Protein AF-A0A146FF96-F1 (afdb_monomer)

Organism: Aspergillus kawachii (NCBI:txid1069201)

Secondary structure (DSSP, 8-state):
--------PPP---------------------------PPPPPS--EEPPTT----TTSPPP-EE-GGGTTTEE---BTTB-SEEEEESS-GGG-EETTS-TTT-------------EEEEEEESSSSEEEEEEEETTBSSPPP----S--S-TTS-----

Sequence (161 aa):
MSLQTYLIAIITYFGFPSFHGSQQPSLQYPLQLDNADLTPPAPKDLSFIPPGAAEETLGEPFRCQYPSMAADYTYNPTPENRSIWLKHRTNSSLDFDINTDYETRWPVGIERKYILTVGERSLNLDGIEFPYAKVFNNSYPGPWIRKCRLVHDMLDHCSRD

Solvent-accessible surface area (backbone atoms only — not comparable to full-atom values): 11327 Å² total; per-residue (Å²): 137,82,83,83,90,88,82,91,81,82,90,83,89,81,90,84,82,79,94,76,90,74,93,70,88,80,83,77,74,79,88,71,90,61,92,69,78,86,66,73,79,76,52,82,62,37,63,45,70,53,89,84,56,68,81,48,93,88,55,82,68,60,65,38,51,21,58,89,37,20,80,54,39,46,80,80,61,48,96,91,43,77,51,47,66,36,40,34,77,87,44,73,92,67,33,41,36,76,82,48,60,65,93,84,49,76,54,57,49,73,92,81,90,82,88,80,47,83,39,72,41,69,46,65,88,84,85,56,81,36,72,70,37,79,24,36,69,82,31,87,77,46,84,82,87,82,80,64,79,58,79,72,86,75,79,80,73,79,70,85,128

Mean predicted aligned error: 16.47 Å

Structure (mmCIF, N/CA/C/O backbone):
data_AF-A0A146FF96-F1
#
_entry.id   AF-A0A146FF96-F1
#
loop_
_atom_site.group_PDB
_atom_site.id
_atom_site.type_symbol
_atom_site.label_atom_id
_atom_site.label_alt_id
_atom_site.label_comp_id
_atom_site.label_asym_id
_atom_site.label_entity_id
_atom_site.label_seq_id
_atom_site.pdbx_PDB_ins_code
_atom_site.Cartn_x
_atom_site.Cartn_y
_atom_site.Cartn_z
_atom_site.occupancy
_atom_site.B_iso_or_equiv
_atom_site.auth_seq_id
_atom_site.auth_comp_id
_atom_site.auth_asym_id
_atom_site.auth_atom_id
_atom_site.pdbx_PDB_model_num
ATOM 1 N N . MET A 1 1 ? 66.088 19.331 -50.251 1.00 39.81 1 MET A N 1
ATOM 2 C CA . MET A 1 1 ? 66.674 18.347 -49.310 1.00 39.81 1 MET A CA 1
ATOM 3 C C . MET A 1 1 ? 65.547 17.390 -48.923 1.00 39.81 1 MET A C 1
ATOM 5 O O . MET A 1 1 ? 64.662 17.808 -48.201 1.00 39.81 1 MET A O 1
ATOM 9 N N . SER A 1 2 ? 65.240 16.390 -49.751 1.00 37.88 2 SER A N 1
ATOM 10 C CA . SER A 1 2 ? 65.735 14.995 -49.760 1.00 37.88 2 SER A CA 1
ATOM 11 C C . SER A 1 2 ? 65.335 14.140 -48.541 1.00 37.88 2 SER A C 1
ATOM 13 O O . SER A 1 2 ? 65.888 14.325 -47.467 1.00 37.88 2 SER A O 1
ATOM 15 N N . LEU A 1 3 ? 64.418 13.197 -48.813 1.00 40.94 3 LEU A N 1
ATOM 16 C CA . LEU A 1 3 ? 64.233 11.819 -48.310 1.00 40.94 3 LEU A CA 1
ATOM 17 C C . LEU A 1 3 ? 64.184 11.470 -46.798 1.00 40.94 3 LEU A C 1
ATOM 19 O O . LEU A 1 3 ? 65.173 11.548 -46.085 1.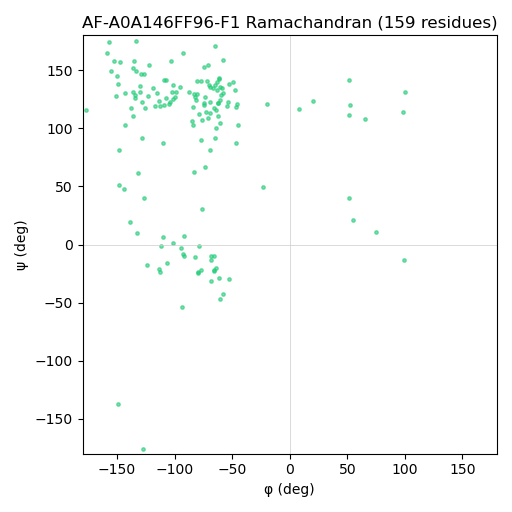00 40.94 3 LEU A O 1
ATOM 23 N N . GLN A 1 4 ? 63.030 10.900 -46.415 1.00 44.00 4 GLN A N 1
ATOM 24 C CA . GLN A 1 4 ? 62.824 9.558 -45.819 1.00 44.00 4 GLN A CA 1
ATOM 25 C C . GLN A 1 4 ? 63.632 9.076 -44.583 1.00 44.00 4 GLN A C 1
ATOM 27 O O . GLN A 1 4 ? 64.776 8.664 -44.692 1.00 44.00 4 GLN A O 1
ATOM 32 N N . THR A 1 5 ? 62.893 8.954 -43.466 1.00 48.47 5 THR A N 1
ATOM 33 C CA . THR A 1 5 ? 62.710 7.793 -42.545 1.00 48.47 5 THR A CA 1
ATOM 34 C C . THR A 1 5 ? 63.876 7.000 -41.907 1.00 48.47 5 THR A C 1
ATOM 36 O O . THR A 1 5 ? 64.793 6.550 -42.577 1.00 48.47 5 THR A O 1
ATOM 39 N N . TYR A 1 6 ? 63.606 6.639 -40.633 1.00 48.03 6 TYR A N 1
ATOM 40 C CA . TYR A 1 6 ? 64.107 5.541 -39.771 1.00 48.03 6 TYR A CA 1
ATOM 41 C C . TYR A 1 6 ? 65.230 5.858 -38.763 1.00 48.03 6 TYR A C 1
ATOM 43 O O . TYR A 1 6 ? 66.375 6.056 -39.140 1.00 48.03 6 TYR A O 1
ATOM 51 N N . LEU A 1 7 ? 64.917 5.778 -37.456 1.00 50.38 7 LEU A N 1
ATOM 52 C CA . LEU A 1 7 ? 65.323 4.657 -36.583 1.00 50.38 7 LEU A CA 1
ATOM 53 C C . LEU A 1 7 ? 64.766 4.804 -35.144 1.00 50.38 7 LEU A C 1
ATOM 55 O O . LEU A 1 7 ? 65.064 5.730 -34.401 1.00 50.38 7 LEU A O 1
ATOM 59 N N . ILE A 1 8 ? 63.917 3.831 -34.830 1.00 50.25 8 ILE A N 1
ATOM 60 C CA . ILE A 1 8 ? 63.408 3.291 -33.562 1.00 50.25 8 ILE A CA 1
ATOM 61 C C . ILE A 1 8 ? 64.272 3.619 -32.322 1.00 50.25 8 ILE A C 1
ATOM 63 O O . ILE A 1 8 ? 65.410 3.166 -32.223 1.00 50.25 8 ILE A O 1
ATOM 67 N N . ALA A 1 9 ? 63.686 4.302 -31.331 1.00 43.31 9 ALA A N 1
ATOM 68 C CA . ALA A 1 9 ? 64.179 4.320 -29.952 1.00 43.31 9 ALA A CA 1
ATOM 69 C C . ALA A 1 9 ? 63.310 3.389 -29.091 1.00 43.31 9 ALA A C 1
ATOM 71 O O . ALA A 1 9 ? 62.085 3.380 -29.173 1.00 43.31 9 ALA A O 1
ATOM 72 N N . ILE A 1 10 ? 64.012 2.550 -28.346 1.00 53.28 10 ILE A N 1
ATOM 73 C CA . ILE A 1 10 ? 63.629 1.238 -27.836 1.00 53.28 10 ILE A CA 1
ATOM 74 C C . ILE A 1 10 ? 62.560 1.296 -26.735 1.00 53.28 10 ILE A C 1
ATOM 76 O O . ILE A 1 10 ? 62.627 2.094 -25.805 1.00 53.28 10 ILE A O 1
ATOM 80 N N . ILE A 1 11 ? 61.594 0.383 -26.853 1.00 49.84 11 ILE A N 1
ATOM 81 C CA . ILE A 1 11 ? 60.592 0.016 -25.851 1.00 49.84 11 ILE A CA 1
ATOM 82 C C . ILE A 1 11 ? 61.302 -0.593 -24.637 1.00 49.84 11 ILE A C 1
ATOM 84 O O . ILE A 1 11 ? 61.847 -1.688 -24.739 1.00 49.84 11 ILE A O 1
ATOM 88 N N . THR A 1 12 ? 61.218 0.051 -23.477 1.00 51.34 12 THR A N 1
ATOM 89 C CA . THR A 1 12 ? 61.454 -0.589 -22.172 1.00 51.34 12 THR A CA 1
ATOM 90 C C . THR A 1 12 ? 60.577 0.068 -21.114 1.00 51.34 12 THR A C 1
ATOM 92 O O . THR A 1 12 ? 61.008 0.934 -20.359 1.00 51.34 12 THR A O 1
ATOM 95 N N . TYR A 1 13 ? 59.315 -0.354 -21.053 1.00 43.81 13 TYR A N 1
ATOM 96 C CA . TYR A 1 13 ? 58.475 -0.093 -19.883 1.00 43.81 13 TYR A CA 1
ATOM 97 C C . TYR A 1 13 ? 57.520 -1.256 -19.586 1.00 43.81 13 TYR A C 1
ATOM 99 O O . TYR A 1 13 ? 56.338 -1.037 -19.375 1.00 43.81 13 TYR A O 1
ATOM 107 N N . PHE A 1 14 ? 58.025 -2.499 -19.578 1.00 38.62 14 PHE A N 1
ATOM 108 C CA . PHE A 1 14 ? 57.355 -3.638 -18.929 1.00 38.62 14 PHE A CA 1
ATOM 109 C C . PHE A 1 14 ? 58.364 -4.699 -18.427 1.00 38.62 14 PHE A C 1
ATOM 111 O O . PHE A 1 14 ? 59.168 -5.197 -19.211 1.00 38.62 14 PHE A O 1
ATOM 118 N N . GLY A 1 15 ? 58.247 -5.069 -17.138 1.00 33.28 15 GLY A N 1
ATOM 119 C CA . GLY A 1 15 ? 58.827 -6.262 -16.477 1.00 33.28 15 GLY A CA 1
ATOM 120 C C . GLY A 1 15 ? 60.112 -5.997 -15.670 1.00 33.28 15 GLY A C 1
ATOM 121 O O . GLY A 1 15 ? 61.020 -5.365 -16.186 1.00 33.28 15 GLY A O 1
ATOM 122 N N . PHE A 1 16 ? 60.330 -6.418 -14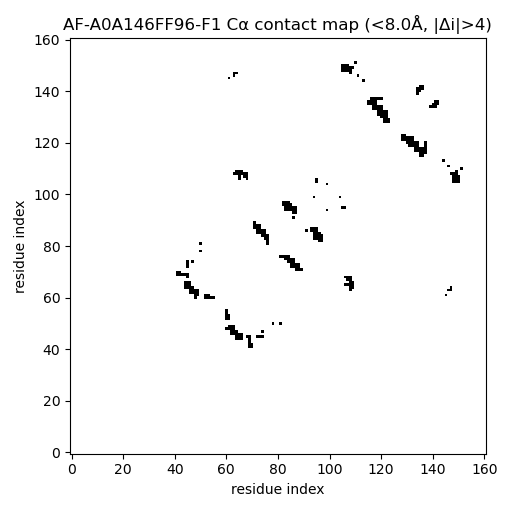.416 1.00 44.25 16 PHE A N 1
ATOM 123 C CA . PHE A 1 16 ? 59.650 -7.255 -13.407 1.00 44.25 16 PHE A CA 1
ATOM 124 C C . PHE A 1 16 ? 60.232 -6.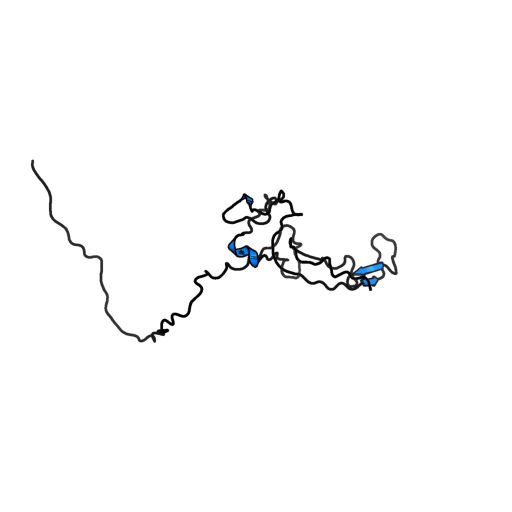870 -12.019 1.00 44.25 16 PHE A C 1
ATOM 126 O O . PHE A 1 16 ? 61.349 -6.350 -11.973 1.00 44.25 16 PHE A O 1
ATOM 133 N N . PRO A 1 17 ? 59.596 -7.243 -10.889 1.00 43.16 17 PRO A N 1
ATOM 134 C CA . PRO A 1 17 ? 60.402 -7.774 -9.792 1.00 43.16 17 PRO A CA 1
ATOM 135 C C . PRO A 1 17 ? 59.968 -9.180 -9.357 1.00 43.16 17 PRO A C 1
ATOM 137 O O . PRO A 1 17 ? 58.806 -9.467 -9.093 1.00 43.16 17 PRO A O 1
ATOM 140 N N . SER A 1 18 ? 60.992 -10.029 -9.338 1.00 39.59 18 SER A N 1
ATOM 141 C CA . SER A 1 18 ? 61.329 -11.157 -8.471 1.00 39.59 18 SER A CA 1
ATOM 142 C C . SER A 1 18 ? 60.258 -11.862 -7.632 1.00 39.59 18 SER A C 1
ATOM 144 O O . SER A 1 18 ? 59.674 -11.321 -6.698 1.00 39.59 18 SER A O 1
ATOM 146 N N . PHE A 1 19 ? 60.195 -13.169 -7.886 1.00 45.16 19 PHE A N 1
ATOM 147 C CA . PHE A 1 19 ? 59.754 -14.229 -6.990 1.00 45.16 19 PHE A CA 1
ATOM 148 C C . PHE A 1 19 ? 60.363 -14.108 -5.579 1.00 45.16 19 PHE A C 1
ATOM 150 O O . PHE A 1 19 ? 61.575 -14.239 -5.401 1.00 45.16 19 PHE A O 1
ATOM 157 N N . HIS A 1 20 ? 59.505 -13.995 -4.566 1.00 40.09 20 HIS A N 1
ATOM 158 C CA . HIS A 1 20 ? 59.760 -14.564 -3.246 1.00 40.09 20 HIS A CA 1
ATOM 159 C C . HIS A 1 20 ? 58.465 -15.206 -2.749 1.00 40.09 20 HIS A C 1
ATOM 161 O O . HIS A 1 20 ? 57.426 -14.555 -2.650 1.00 40.09 20 HIS A O 1
ATOM 167 N N . GLY A 1 21 ? 58.517 -16.519 -2.544 1.00 40.38 21 GLY A N 1
ATOM 168 C CA . GLY A 1 21 ? 57.366 -17.324 -2.180 1.00 40.38 21 GLY A CA 1
ATOM 169 C C . GLY A 1 21 ? 56.878 -17.026 -0.767 1.00 40.38 21 GLY A C 1
ATOM 170 O O . GLY A 1 21 ? 57.651 -17.001 0.184 1.00 40.38 21 GLY A O 1
ATOM 171 N N . SER A 1 22 ? 55.565 -16.900 -0.632 1.00 35.34 22 SER A N 1
ATOM 172 C CA . SER A 1 22 ? 54.853 -17.357 0.555 1.00 35.34 22 SER A CA 1
ATOM 173 C C . SER A 1 22 ? 53.619 -18.115 0.075 1.00 35.34 22 SER A C 1
ATOM 175 O O . SER A 1 22 ? 52.880 -17.664 -0.797 1.00 35.34 22 SER A O 1
ATOM 177 N N . GLN A 1 23 ? 53.498 -19.348 0.557 1.00 42.47 23 GLN A N 1
ATOM 178 C CA . GLN A 1 23 ? 52.444 -20.289 0.213 1.00 42.47 23 GLN A CA 1
ATOM 179 C C . GLN A 1 23 ? 51.085 -19.720 0.635 1.00 42.47 23 GLN A C 1
ATOM 181 O O . GLN A 1 23 ? 50.853 -19.487 1.819 1.00 42.47 23 GLN A O 1
ATOM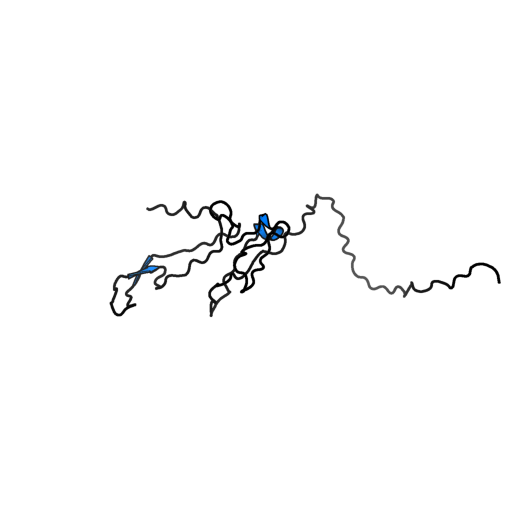 186 N N . GLN A 1 24 ? 50.166 -19.559 -0.314 1.00 41.84 24 GLN A N 1
ATOM 187 C CA . GLN A 1 24 ? 48.735 -19.547 -0.026 1.00 41.84 24 GLN A CA 1
ATOM 188 C C . GLN A 1 24 ? 48.125 -20.764 -0.729 1.00 41.84 24 GLN A C 1
ATOM 190 O O . GLN A 1 24 ? 48.438 -20.999 -1.899 1.00 41.84 24 GLN A O 1
ATOM 195 N N . PRO A 1 25 ? 47.324 -21.587 -0.034 1.00 37.62 25 PRO A N 1
ATOM 196 C CA . PRO A 1 25 ? 46.803 -22.818 -0.602 1.00 37.62 25 PRO A CA 1
ATOM 197 C C . PRO A 1 25 ? 45.858 -22.476 -1.753 1.00 37.62 25 PRO A C 1
ATOM 199 O O . PRO A 1 25 ? 44.828 -21.828 -1.569 1.00 37.62 25 PRO A O 1
ATOM 202 N N . SER A 1 26 ? 46.217 -22.921 -2.953 1.00 37.00 26 SER A N 1
ATOM 203 C CA . SER A 1 26 ? 45.324 -22.933 -4.102 1.00 37.00 26 SER A CA 1
ATOM 204 C C . SER A 1 26 ? 44.158 -23.876 -3.804 1.00 37.00 26 SER A C 1
ATOM 206 O O . SER A 1 26 ? 44.290 -25.093 -3.937 1.00 37.00 26 SER A O 1
ATOM 208 N N . LEU A 1 27 ? 43.009 -23.328 -3.414 1.00 37.94 27 LEU A N 1
ATOM 209 C CA . LEU A 1 27 ? 41.730 -24.022 -3.543 1.00 37.94 27 LEU A CA 1
ATOM 210 C C . LEU A 1 27 ? 41.402 -24.110 -5.041 1.00 37.94 27 LEU A C 1
ATOM 212 O O . LEU A 1 27 ? 40.677 -23.285 -5.591 1.00 37.94 27 LEU A O 1
ATOM 216 N N . GLN A 1 28 ? 41.995 -25.091 -5.723 1.00 38.94 28 GLN A N 1
ATOM 217 C CA . GLN A 1 28 ? 41.489 -25.558 -7.009 1.00 38.94 28 GLN A CA 1
ATOM 218 C C . GLN A 1 28 ? 40.190 -26.317 -6.739 1.00 38.94 28 GLN A C 1
ATOM 220 O O . GLN A 1 28 ? 40.214 -27.420 -6.198 1.00 38.94 28 GLN A O 1
ATOM 225 N N . TYR A 1 29 ? 39.057 -25.732 -7.120 1.00 44.34 29 TYR A N 1
ATOM 226 C CA . TYR A 1 29 ? 37.844 -26.511 -7.338 1.00 44.34 29 TYR A CA 1
ATOM 227 C C . TYR A 1 29 ? 37.935 -27.155 -8.728 1.00 44.34 29 TYR A C 1
ATOM 229 O O . TYR A 1 29 ? 38.245 -26.450 -9.694 1.00 44.34 29 TYR A O 1
ATOM 237 N N . PRO A 1 30 ? 37.707 -28.473 -8.863 1.00 39.84 30 PRO A N 1
ATOM 238 C CA . PRO A 1 30 ? 37.613 -29.096 -10.173 1.00 39.84 30 PRO A CA 1
ATOM 239 C C . PRO A 1 30 ? 36.414 -28.513 -10.932 1.00 39.84 30 PRO A C 1
ATOM 241 O O . PRO A 1 30 ? 35.352 -28.285 -10.352 1.00 39.84 30 PRO A O 1
ATOM 244 N N . LEU A 1 31 ? 36.588 -28.276 -12.236 1.00 38.12 31 LEU A N 1
ATOM 245 C CA . LEU A 1 31 ? 35.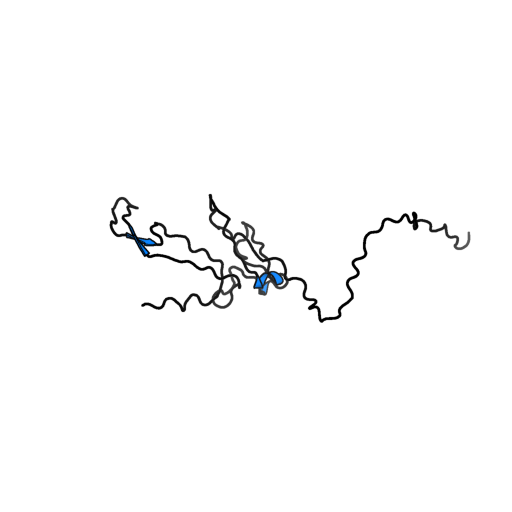493 -27.956 -13.150 1.00 38.12 31 LEU A CA 1
ATOM 246 C C . LEU A 1 31 ? 34.565 -29.169 -13.240 1.00 38.12 31 LEU A C 1
ATOM 248 O O . LEU A 1 31 ? 34.777 -30.068 -14.051 1.00 38.12 31 LEU A O 1
ATOM 252 N N . GLN A 1 32 ? 33.546 -29.195 -12.390 1.00 43.12 32 GLN A N 1
ATOM 253 C CA . GLN A 1 32 ? 32.417 -30.090 -12.560 1.00 43.12 32 GLN A CA 1
ATOM 254 C C . GLN A 1 32 ? 31.457 -29.406 -13.535 1.00 43.12 32 GLN A C 1
ATOM 256 O O . GLN A 1 32 ? 30.794 -28.427 -13.198 1.00 43.12 32 GLN A O 1
ATOM 261 N N . LEU A 1 33 ? 31.469 -29.877 -14.783 1.00 42.75 33 LEU A N 1
ATOM 262 C CA . LEU A 1 33 ? 30.530 -29.483 -15.828 1.00 42.75 33 LEU A CA 1
ATOM 263 C C . LEU A 1 33 ? 29.171 -30.136 -15.543 1.00 42.75 33 LEU A C 1
ATOM 265 O O . LEU A 1 33 ? 28.729 -31.012 -16.275 1.00 42.75 33 LEU A O 1
ATOM 269 N N . ASP A 1 34 ? 28.532 -29.721 -14.457 1.00 43.06 34 ASP A N 1
ATOM 270 C CA . ASP A 1 34 ? 27.104 -29.923 -14.264 1.00 43.06 34 ASP A CA 1
ATOM 271 C C . ASP A 1 34 ? 26.430 -28.613 -14.648 1.00 43.06 34 ASP A C 1
ATOM 273 O O . ASP A 1 34 ? 26.904 -27.544 -14.270 1.00 43.06 34 ASP A O 1
ATOM 277 N N . ASN A 1 35 ? 25.386 -28.706 -15.471 1.00 51.19 35 ASN A N 1
ATOM 278 C CA . ASN A 1 35 ? 24.669 -27.600 -16.105 1.00 51.19 35 ASN A CA 1
ATOM 279 C C . ASN A 1 35 ? 24.334 -26.470 -15.114 1.00 51.19 35 ASN A C 1
ATOM 281 O O . ASN A 1 35 ? 23.257 -26.443 -14.519 1.00 51.19 35 ASN A O 1
ATOM 285 N N . ALA A 1 36 ? 25.268 -25.537 -14.938 1.00 41.44 36 ALA A N 1
ATOM 286 C CA . ALA A 1 36 ? 25.069 -24.332 -14.167 1.00 41.44 36 ALA A CA 1
ATOM 287 C C . ALA A 1 36 ? 24.242 -23.397 -15.038 1.00 41.44 36 ALA A C 1
ATOM 289 O O . ALA A 1 36 ? 24.719 -22.869 -16.043 1.00 41.44 36 ALA A O 1
ATOM 290 N N . ASP A 1 37 ? 22.980 -23.262 -14.660 1.00 47.25 37 ASP A N 1
ATOM 291 C CA . ASP A 1 37 ? 22.093 -22.196 -15.082 1.00 47.25 37 ASP A CA 1
ATOM 292 C C . ASP A 1 37 ? 22.848 -20.854 -15.004 1.00 47.25 37 ASP A C 1
ATOM 294 O O . ASP A 1 37 ? 23.093 -20.319 -13.925 1.00 47.25 37 ASP A O 1
ATOM 298 N N . LEU A 1 38 ? 23.287 -20.336 -16.157 1.00 44.31 38 LEU A N 1
ATOM 299 C CA . LEU A 1 38 ? 23.986 -19.051 -16.295 1.00 44.31 38 LEU A CA 1
ATOM 300 C C . LEU A 1 38 ? 23.010 -17.870 -16.183 1.00 44.31 38 LEU A C 1
ATOM 302 O O . LEU A 1 38 ? 23.216 -16.824 -16.802 1.00 44.31 38 LEU A O 1
ATOM 306 N N . THR A 1 39 ? 21.938 -18.021 -15.410 1.00 49.03 39 THR A N 1
ATOM 307 C CA . THR A 1 39 ? 21.046 -16.913 -15.113 1.00 49.03 39 THR A CA 1
ATOM 308 C C . THR A 1 39 ? 21.757 -16.013 -14.095 1.00 49.03 39 THR A C 1
ATOM 310 O O . THR A 1 39 ? 22.129 -16.484 -13.015 1.00 49.03 39 THR A O 1
ATOM 313 N N . PRO A 1 40 ? 22.006 -14.725 -14.409 1.00 54.69 40 PRO A N 1
ATOM 314 C CA . PRO A 1 40 ? 22.513 -13.769 -13.431 1.00 54.69 40 PRO A CA 1
ATOM 315 C C . PRO A 1 40 ? 21.660 -13.854 -12.159 1.00 54.69 40 PRO A C 1
ATOM 317 O O . PRO A 1 40 ? 20.438 -13.972 -12.288 1.00 54.69 40 PRO A O 1
ATOM 320 N N . PRO A 1 41 ? 22.240 -13.785 -10.943 1.00 54.84 41 PRO A N 1
ATOM 321 C CA . PRO A 1 41 ? 21.432 -13.769 -9.732 1.00 54.84 41 PRO A CA 1
ATOM 322 C C . PRO A 1 41 ? 20.407 -12.645 -9.872 1.00 54.84 41 PRO A C 1
ATOM 324 O O . PRO A 1 41 ? 20.784 -11.500 -10.145 1.00 54.84 41 PRO A O 1
ATOM 327 N N . ALA A 1 42 ? 19.122 -12.997 -9.763 1.00 54.50 42 ALA A N 1
ATOM 328 C CA . ALA A 1 42 ? 18.028 -12.052 -9.927 1.00 54.50 42 ALA A CA 1
ATOM 329 C C . ALA A 1 42 ? 18.328 -10.783 -9.106 1.00 54.50 42 ALA A C 1
ATOM 331 O O . ALA A 1 42 ? 18.782 -10.896 -7.959 1.00 54.50 42 ALA A O 1
ATOM 332 N N . PRO A 1 43 ? 18.157 -9.578 -9.681 1.00 53.97 43 PRO A N 1
ATOM 333 C CA . PRO A 1 43 ? 18.496 -8.343 -8.992 1.00 53.97 43 PRO A CA 1
ATOM 334 C C . PRO A 1 43 ? 17.832 -8.278 -7.616 1.00 53.97 43 PRO A C 1
ATOM 336 O O . PRO A 1 43 ? 16.667 -8.641 -7.451 1.00 53.97 43 PRO A O 1
ATOM 339 N N . LYS A 1 44 ? 18.618 -7.813 -6.634 1.00 64.31 44 LYS A N 1
ATOM 340 C CA . LYS A 1 44 ? 18.198 -7.575 -5.250 1.00 64.31 44 LYS A CA 1
ATOM 341 C C . LYS A 1 44 ? 16.868 -6.817 -5.233 1.00 64.31 44 LYS A C 1
ATOM 343 O O . LYS A 1 44 ? 16.800 -5.703 -5.739 1.00 64.31 44 LYS A O 1
ATOM 348 N N . ASP A 1 45 ? 15.870 -7.478 -4.657 1.00 81.06 45 ASP A N 1
ATOM 349 C CA . ASP A 1 45 ? 14.557 -7.015 -4.197 1.00 81.06 45 ASP A CA 1
ATOM 350 C C . ASP A 1 45 ? 14.145 -5.568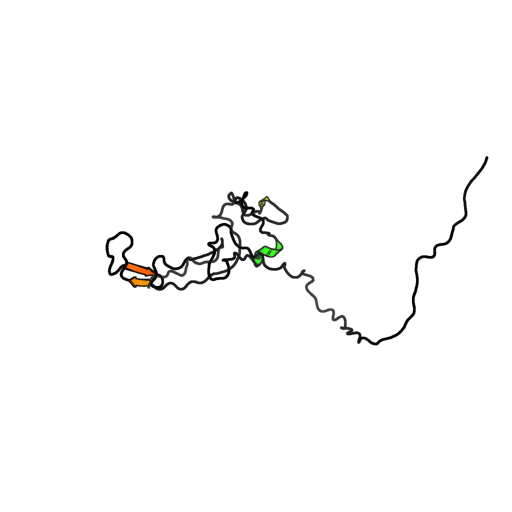 -4.562 1.00 81.06 45 ASP A C 1
ATOM 352 O O . ASP A 1 45 ? 14.726 -4.587 -4.091 1.00 81.06 45 ASP A O 1
ATOM 356 N N . LEU A 1 46 ? 13.075 -5.427 -5.355 1.00 91.31 46 LEU A N 1
ATOM 357 C CA . LEU A 1 46 ? 12.426 -4.143 -5.631 1.00 91.31 46 LEU A CA 1
ATOM 358 C C . LEU A 1 46 ? 11.572 -3.738 -4.426 1.00 91.31 46 LEU A C 1
ATOM 360 O O . LEU A 1 46 ? 10.384 -4.061 -4.343 1.00 91.31 46 LEU A O 1
ATOM 364 N N . SER A 1 47 ? 12.202 -3.012 -3.502 1.00 91.31 47 SER A N 1
ATOM 365 C CA . SER A 1 47 ? 11.614 -2.595 -2.231 1.00 91.31 47 SER A CA 1
ATOM 366 C C . SER A 1 47 ? 11.797 -1.100 -1.976 1.00 91.31 47 SER A C 1
ATOM 368 O O . SER A 1 47 ? 12.898 -0.564 -2.098 1.00 91.31 47 SER A O 1
ATOM 370 N N . PHE A 1 48 ? 10.720 -0.403 -1.611 1.00 89.44 48 PHE A N 1
ATOM 371 C CA . PHE A 1 48 ? 10.744 1.046 -1.386 1.00 89.44 48 PHE A CA 1
ATOM 372 C C . PHE A 1 48 ? 9.676 1.507 -0.395 1.00 89.44 48 PHE A C 1
ATOM 374 O O . PHE A 1 48 ? 8.663 0.841 -0.193 1.00 89.44 48 PHE A O 1
ATOM 381 N N . ILE A 1 49 ? 9.889 2.677 0.208 1.00 88.56 49 ILE A N 1
ATOM 382 C CA . ILE A 1 49 ? 8.877 3.361 1.022 1.00 88.56 49 ILE A CA 1
ATOM 383 C C . ILE A 1 49 ? 7.984 4.157 0.059 1.00 88.56 49 ILE A C 1
ATOM 385 O O . ILE A 1 49 ? 8.506 5.013 -0.664 1.00 88.56 49 ILE A O 1
ATOM 389 N N . PRO A 1 50 ? 6.673 3.868 -0.022 1.00 86.56 50 PRO A N 1
ATOM 390 C CA . PRO A 1 50 ? 5.794 4.579 -0.937 1.00 86.56 50 PRO A CA 1
ATOM 391 C C . PRO A 1 50 ? 5.560 6.024 -0.475 1.00 86.56 50 PRO A C 1
ATOM 393 O O . PRO A 1 50 ? 5.627 6.314 0.725 1.00 86.56 50 PRO A O 1
ATOM 396 N N . PRO A 1 51 ? 5.234 6.942 -1.402 1.00 80.88 51 PRO A N 1
ATOM 397 C CA . PRO A 1 51 ? 4.896 8.310 -1.038 1.00 80.88 51 PRO A CA 1
ATOM 398 C C . PRO A 1 51 ? 3.668 8.322 -0.122 1.00 80.88 51 PRO A C 1
ATOM 400 O O . PRO A 1 51 ? 2.681 7.635 -0.382 1.00 80.88 51 PRO A O 1
ATOM 403 N N . GLY A 1 52 ? 3.720 9.112 0.950 1.00 76.56 52 GLY A N 1
ATOM 404 C CA . GLY A 1 52 ? 2.622 9.201 1.917 1.00 76.56 52 GLY A CA 1
ATOM 405 C C . GLY A 1 52 ? 2.494 7.997 2.853 1.00 76.56 52 GLY A C 1
ATOM 406 O O . GLY A 1 52 ? 1.499 7.909 3.570 1.00 76.56 52 GLY A O 1
ATOM 407 N N . ALA A 1 53 ? 3.475 7.083 2.886 1.00 75.81 53 ALA A N 1
ATOM 408 C CA . ALA A 1 53 ? 3.607 6.170 4.016 1.00 75.81 53 ALA A CA 1
ATOM 409 C C . ALA A 1 53 ? 3.682 7.007 5.300 1.00 75.81 53 ALA A C 1
ATOM 411 O O . ALA A 1 53 ? 4.577 7.841 5.432 1.00 75.81 53 ALA A O 1
ATOM 412 N N . ALA A 1 54 ? 2.724 6.823 6.212 1.00 64.25 54 ALA A N 1
ATOM 413 C CA . ALA A 1 54 ? 2.788 7.479 7.509 1.00 64.25 54 ALA A CA 1
ATOM 414 C C . ALA A 1 54 ? 4.095 7.082 8.199 1.00 64.25 54 ALA A C 1
ATOM 416 O O . ALA A 1 54 ? 4.435 5.895 8.248 1.00 64.25 54 ALA A O 1
ATOM 417 N N . GLU A 1 55 ? 4.821 8.081 8.697 1.00 59.84 55 GLU A N 1
ATOM 418 C CA . GLU A 1 55 ? 5.983 7.856 9.543 1.00 59.84 55 GLU A CA 1
ATOM 419 C C . GLU A 1 55 ? 5.497 7.149 10.810 1.00 59.84 55 GLU A C 1
ATOM 421 O O . GLU A 1 55 ? 4.757 7.715 11.616 1.00 59.84 55 G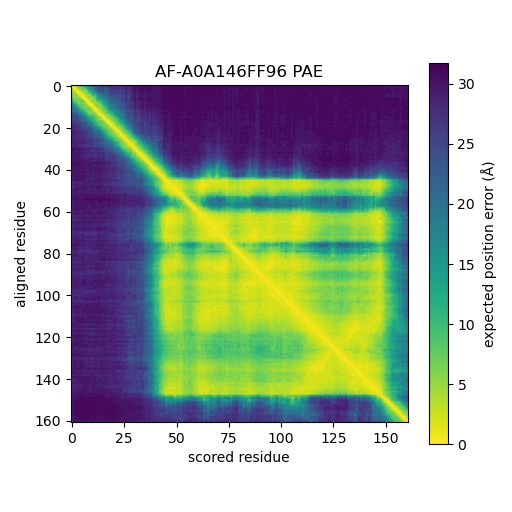LU A O 1
ATOM 426 N N . GLU A 1 56 ? 5.862 5.878 10.973 1.00 58.06 56 GLU A N 1
ATOM 427 C CA . GLU A 1 56 ? 5.753 5.256 12.283 1.00 58.06 56 GLU A CA 1
ATOM 428 C C . GLU A 1 56 ? 6.809 5.906 13.171 1.00 58.06 56 GLU A C 1
ATOM 430 O O . GLU A 1 56 ? 8.005 5.731 12.964 1.00 58.06 56 GLU A O 1
ATOM 435 N N . THR A 1 57 ? 6.374 6.652 14.183 1.00 57.03 57 THR A N 1
ATOM 436 C CA . THR A 1 57 ? 7.276 7.271 15.163 1.00 57.03 57 THR A CA 1
ATOM 437 C C . THR A 1 57 ? 8.009 6.243 16.033 1.00 57.03 57 THR A C 1
ATOM 439 O O . THR A 1 57 ? 8.923 6.614 16.764 1.00 57.03 57 THR A O 1
ATOM 442 N N . LEU A 1 58 ? 7.624 4.960 15.969 1.00 59.75 58 LEU A N 1
ATOM 443 C CA . LEU A 1 58 ? 8.119 3.883 16.834 1.00 59.75 58 LEU A CA 1
ATOM 444 C C . LEU A 1 58 ? 8.398 2.554 16.093 1.00 59.75 58 LEU A C 1
ATOM 446 O O . LEU A 1 58 ? 8.476 1.512 16.742 1.00 59.75 58 LEU A O 1
ATOM 450 N N . GLY A 1 59 ? 8.557 2.557 14.763 1.00 66.44 59 GLY A N 1
ATOM 451 C CA . GLY A 1 59 ? 8.725 1.320 13.987 1.00 66.44 59 GLY A CA 1
ATOM 452 C C . GLY A 1 59 ? 9.420 1.487 12.635 1.00 66.44 59 GLY A C 1
ATOM 453 O O . GLY A 1 59 ? 9.738 2.594 12.205 1.00 66.44 59 GLY A O 1
ATOM 454 N N . GLU A 1 60 ? 9.682 0.357 11.972 1.00 73.44 60 GLU A N 1
ATOM 455 C CA . GLU A 1 60 ? 10.225 0.342 10.612 1.00 73.44 60 GLU A CA 1
ATOM 456 C C . GLU A 1 60 ? 9.197 0.921 9.625 1.00 73.44 60 GLU A C 1
ATOM 458 O O . GLU A 1 60 ? 8.022 0.537 9.654 1.00 73.44 60 GLU A O 1
ATOM 463 N N . PRO A 1 61 ? 9.613 1.809 8.706 1.00 80.38 61 PRO A N 1
ATOM 464 C CA . PRO A 1 61 ? 8.695 2.414 7.757 1.00 80.38 61 PRO A CA 1
ATOM 465 C C . PRO A 1 61 ? 8.053 1.348 6.865 1.00 80.38 61 PRO A C 1
ATOM 467 O O . PRO A 1 61 ? 8.694 0.390 6.421 1.00 80.38 61 PRO A O 1
ATOM 470 N N . PHE A 1 62 ? 6.770 1.535 6.554 1.00 86.44 62 PHE A N 1
ATOM 471 C CA . PHE A 1 62 ? 6.053 0.644 5.648 1.00 86.44 62 PHE A CA 1
ATOM 472 C C . PHE A 1 62 ? 6.718 0.619 4.262 1.00 86.44 62 PHE A C 1
ATOM 474 O O . PHE A 1 62 ? 6.930 1.663 3.648 1.00 86.44 62 PHE A O 1
ATOM 481 N N . ARG A 1 63 ? 7.007 -0.585 3.749 1.00 89.69 63 ARG A N 1
ATOM 482 C CA . ARG A 1 63 ? 7.656 -0.797 2.445 1.00 89.69 63 ARG A CA 1
ATOM 483 C C . ARG A 1 63 ? 6.782 -1.576 1.469 1.00 89.69 63 ARG A C 1
ATOM 485 O O . ARG A 1 63 ? 6.234 -2.626 1.810 1.00 89.69 63 ARG A O 1
ATOM 492 N N . CYS A 1 64 ? 6.710 -1.102 0.233 1.00 90.38 64 CYS A N 1
ATOM 493 C CA . CYS A 1 64 ? 6.259 -1.896 -0.901 1.00 90.38 64 CYS A CA 1
ATOM 494 C C . CYS A 1 64 ? 7.358 -2.847 -1.347 1.00 90.38 64 CYS A C 1
ATOM 496 O O . CYS A 1 64 ? 8.514 -2.446 -1.370 1.00 90.38 64 CYS A O 1
ATOM 498 N N . GLN A 1 65 ? 6.986 -4.074 -1.709 1.00 91.75 65 GLN A N 1
ATOM 499 C CA . GLN A 1 65 ? 7.908 -5.108 -2.176 1.00 91.75 65 GLN A CA 1
ATOM 500 C C . GLN A 1 65 ? 7.326 -5.774 -3.422 1.00 91.75 65 GLN A C 1
ATOM 502 O O . GLN A 1 65 ? 6.171 -6.211 -3.402 1.00 91.75 65 GLN A O 1
ATOM 507 N N . TYR A 1 66 ? 8.131 -5.846 -4.481 1.00 92.69 66 TYR A N 1
ATOM 508 C CA . TYR A 1 66 ? 7.793 -6.451 -5.771 1.00 92.69 66 TYR A CA 1
ATOM 509 C C . TYR A 1 66 ? 8.920 -7.392 -6.231 1.00 92.69 66 TYR A C 1
ATOM 511 O O . TYR A 1 66 ? 9.548 -7.147 -7.265 1.00 92.69 66 TYR A O 1
ATOM 519 N N . PRO A 1 67 ? 9.221 -8.460 -5.468 1.00 91.25 67 PRO A N 1
ATOM 520 C CA . PRO A 1 67 ? 10.391 -9.303 -5.718 1.00 91.25 67 PRO A CA 1
ATOM 521 C C . PRO A 1 67 ? 10.381 -9.909 -7.128 1.00 91.25 67 PRO A C 1
ATOM 523 O O . PRO A 1 67 ? 11.388 -9.853 -7.830 1.00 91.25 67 PRO A O 1
ATOM 526 N N . SER A 1 68 ? 9.221 -10.382 -7.594 1.00 90.81 68 SER A N 1
ATOM 527 C CA . SER A 1 68 ? 9.048 -10.981 -8.926 1.00 90.81 68 SER A CA 1
ATOM 528 C C . SER A 1 68 ? 9.186 -9.991 -10.086 1.00 90.81 68 SER A C 1
ATOM 530 O O . SER A 1 68 ? 9.223 -10.407 -11.237 1.00 90.81 68 SER A O 1
ATOM 532 N N . MET A 1 69 ? 9.243 -8.686 -9.807 1.00 92.12 69 MET A N 1
ATOM 533 C CA . MET A 1 69 ? 9.348 -7.630 -10.819 1.00 92.12 69 MET A CA 1
ATOM 534 C C . MET A 1 69 ? 10.701 -6.916 -10.794 1.00 92.12 69 MET A C 1
ATOM 536 O O . MET A 1 69 ? 10.935 -6.024 -11.606 1.00 92.12 69 MET A O 1
ATOM 540 N N . ALA A 1 70 ? 11.602 -7.284 -9.878 1.00 92.31 70 ALA A N 1
ATOM 541 C CA . ALA A 1 70 ? 12.877 -6.593 -9.695 1.00 92.31 70 ALA A CA 1
ATOM 542 C C . ALA A 1 70 ? 13.774 -6.635 -10.945 1.00 92.31 70 ALA A C 1
ATOM 544 O O . ALA A 1 70 ? 14.553 -5.703 -11.179 1.00 92.31 70 ALA A O 1
ATOM 545 N N . ALA A 1 71 ? 13.637 -7.692 -11.757 1.00 91.88 71 ALA A N 1
ATOM 546 C CA . ALA A 1 71 ? 14.346 -7.858 -13.022 1.00 91.88 71 ALA A CA 1
ATOM 547 C C . ALA A 1 71 ? 14.013 -6.742 -14.017 1.00 91.88 71 ALA A C 1
ATOM 549 O O . ALA A 1 71 ? 14.921 -6.101 -14.543 1.00 91.88 71 ALA A O 1
ATOM 550 N N . ASP A 1 72 ? 12.729 -6.431 -14.180 1.00 94.31 72 ASP A N 1
ATOM 551 C CA . ASP A 1 72 ? 12.243 -5.605 -15.288 1.00 94.31 72 ASP A CA 1
ATOM 552 C C . ASP A 1 72 ? 11.841 -4.193 -14.867 1.00 94.31 72 ASP A C 1
ATOM 554 O O . ASP A 1 72 ? 11.739 -3.295 -15.705 1.00 94.31 72 ASP A O 1
ATOM 558 N N . TYR A 1 73 ? 11.649 -3.966 -13.567 1.00 93.69 73 TYR A N 1
ATOM 559 C CA . TYR A 1 73 ? 11.116 -2.719 -13.035 1.00 93.69 73 TYR A CA 1
ATOM 560 C C . TYR A 1 73 ? 12.055 -2.050 -12.036 1.00 93.69 73 TYR A C 1
ATOM 562 O O . TYR A 1 73 ? 12.869 -2.678 -11.358 1.00 93.69 73 TYR A O 1
ATOM 570 N N . THR A 1 74 ? 11.912 -0.733 -11.936 1.00 92.56 74 THR A N 1
ATOM 571 C CA . THR A 1 74 ? 12.557 0.108 -10.934 1.00 92.56 74 THR A CA 1
ATOM 572 C C . THR A 1 74 ? 11.560 1.102 -10.349 1.00 92.56 74 THR A C 1
ATOM 574 O O . THR A 1 74 ? 10.549 1.445 -10.966 1.00 92.56 74 THR A O 1
ATOM 577 N N . TYR A 1 75 ? 11.862 1.589 -9.154 1.00 88.88 75 TYR A N 1
ATOM 578 C CA . TYR A 1 75 ? 11.121 2.650 -8.492 1.00 88.88 75 TYR A CA 1
ATOM 579 C C . TYR A 1 75 ? 11.924 3.949 -8.583 1.00 88.88 75 TYR A C 1
ATOM 581 O O . TYR A 1 75 ? 13.077 3.988 -8.159 1.00 88.88 75 TYR A O 1
ATOM 589 N N . ASN A 1 76 ? 11.337 4.999 -9.160 1.00 75.88 76 ASN A N 1
ATOM 590 C CA . ASN A 1 76 ? 11.963 6.323 -9.222 1.00 75.88 76 ASN A CA 1
ATOM 591 C C . ASN A 1 76 ? 10.950 7.489 -9.195 1.00 75.88 76 ASN A C 1
ATOM 593 O O . ASN A 1 76 ? 10.986 8.337 -10.090 1.00 75.88 76 ASN A O 1
ATOM 597 N N . PRO A 1 77 ? 9.997 7.549 -8.250 1.00 67.12 77 PRO A N 1
ATOM 598 C CA . PRO A 1 77 ? 9.190 8.743 -8.096 1.00 67.12 77 PRO A CA 1
ATOM 599 C C . PRO A 1 77 ? 9.957 9.790 -7.300 1.00 67.12 77 PRO A C 1
ATOM 601 O O . PRO A 1 77 ? 10.621 9.507 -6.300 1.00 67.12 77 PRO A O 1
ATOM 604 N N . THR A 1 78 ? 9.801 11.028 -7.734 1.00 71.00 78 THR A N 1
ATOM 605 C CA . THR A 1 78 ? 10.219 12.199 -6.979 1.00 71.00 78 THR A CA 1
ATOM 606 C C . THR A 1 78 ? 8.973 12.836 -6.354 1.00 71.00 78 THR A C 1
ATOM 608 O O . THR A 1 78 ? 7.858 12.596 -6.835 1.00 71.00 78 THR A O 1
ATOM 611 N N . PRO A 1 79 ? 9.097 13.637 -5.282 1.00 75.81 79 PRO A N 1
ATOM 612 C CA . PRO A 1 79 ? 7.952 14.344 -4.704 1.00 75.81 79 PRO A CA 1
ATOM 613 C C . PRO A 1 79 ? 7.156 15.165 -5.732 1.00 75.81 79 PRO A C 1
ATOM 615 O O . PRO A 1 79 ? 5.941 15.305 -5.590 1.00 75.81 79 PRO A O 1
ATOM 618 N N . GLU A 1 80 ? 7.834 15.648 -6.775 1.00 80.00 80 GLU A N 1
ATOM 619 C CA . GLU A 1 80 ? 7.306 16.472 -7.864 1.00 80.00 80 GLU A CA 1
ATOM 620 C C . GLU A 1 80 ? 6.567 15.649 -8.926 1.00 80.00 80 GLU A C 1
ATOM 622 O O . GLU A 1 80 ? 5.693 16.178 -9.610 1.00 80.00 80 GLU A O 1
ATOM 627 N N . ASN A 1 81 ? 6.884 14.357 -9.063 1.00 79.31 81 ASN A N 1
ATOM 628 C CA . ASN A 1 81 ? 6.234 13.475 -10.021 1.00 79.31 81 ASN A CA 1
ATOM 629 C C . ASN A 1 81 ? 5.727 12.187 -9.362 1.00 79.31 81 ASN A C 1
ATOM 631 O O . ASN A 1 81 ? 6.406 11.160 -9.324 1.00 79.31 81 ASN A O 1
ATOM 635 N N . ARG A 1 82 ? 4.465 12.240 -8.921 1.00 85.12 82 ARG A N 1
ATOM 636 C CA . ARG A 1 82 ? 3.717 11.092 -8.384 1.00 85.12 82 ARG A CA 1
ATOM 637 C C . ARG A 1 82 ? 2.901 10.343 -9.441 1.00 85.12 82 ARG A C 1
ATOM 639 O O . ARG A 1 82 ? 2.097 9.488 -9.084 1.00 85.12 82 ARG A O 1
ATOM 646 N N . SER A 1 83 ? 3.063 10.682 -10.723 1.00 87.25 83 SER A N 1
ATOM 647 C CA . SER A 1 83 ? 2.301 10.041 -11.802 1.00 87.25 83 SER A CA 1
ATOM 648 C C . SER A 1 83 ? 2.825 8.648 -12.143 1.00 87.25 83 SER A C 1
ATOM 650 O O . SER A 1 83 ? 2.066 7.846 -12.665 1.00 87.25 83 SER A O 1
ATOM 652 N N . ILE A 1 84 ? 4.084 8.337 -11.817 1.00 88.19 84 ILE A N 1
ATOM 653 C CA . ILE A 1 84 ? 4.711 7.040 -12.102 1.00 88.19 84 ILE A CA 1
ATOM 654 C C . ILE A 1 84 ? 4.864 6.253 -10.801 1.00 88.19 84 ILE A C 1
ATOM 656 O O . ILE A 1 84 ? 5.462 6.732 -9.839 1.00 88.19 84 ILE A O 1
ATOM 660 N N . TRP A 1 85 ? 4.346 5.027 -10.790 1.00 90.44 85 TRP A N 1
ATOM 661 C CA . TRP A 1 85 ? 4.446 4.091 -9.673 1.00 90.44 85 TRP A CA 1
ATOM 662 C C . TRP A 1 85 ? 5.647 3.150 -9.815 1.00 90.44 85 TRP A C 1
ATOM 664 O O . TRP A 1 85 ? 6.485 3.085 -8.919 1.00 90.44 85 TRP A O 1
ATOM 674 N N . LEU A 1 86 ? 5.766 2.453 -10.950 1.00 92.75 86 LEU A N 1
ATOM 675 C CA . LEU A 1 86 ? 6.911 1.600 -11.287 1.00 92.75 86 LEU A CA 1
ATOM 676 C C . LEU A 1 86 ? 7.308 1.834 -12.738 1.00 92.75 86 LEU A C 1
ATOM 678 O O . LEU A 1 86 ? 6.467 1.774 -13.631 1.00 92.75 86 LEU A O 1
ATOM 682 N N . LYS A 1 87 ? 8.599 2.041 -12.975 1.00 92.81 87 LYS A N 1
ATOM 683 C CA . LYS A 1 87 ? 9.140 2.262 -14.312 1.00 92.81 87 LYS A CA 1
ATOM 684 C C . LYS A 1 87 ? 9.741 0.974 -14.846 1.00 92.81 87 LYS A C 1
ATOM 686 O O . LYS A 1 87 ? 10.578 0.367 -14.178 1.00 92.81 87 LYS A O 1
ATOM 691 N N . HIS A 1 88 ? 9.330 0.563 -16.033 1.00 94.44 88 HIS A N 1
ATOM 692 C CA . HIS A 1 88 ? 9.961 -0.540 -16.732 1.00 94.44 88 HIS A CA 1
ATOM 693 C C . HIS A 1 88 ? 11.336 -0.091 -17.240 1.00 94.44 88 HIS A C 1
ATOM 695 O O . HIS A 1 88 ? 11.524 1.041 -17.692 1.00 94.44 88 HIS A O 1
ATOM 701 N N . ARG A 1 89 ? 12.335 -0.967 -17.161 1.00 93.25 89 ARG A N 1
ATOM 702 C CA . ARG A 1 89 ? 13.730 -0.603 -17.448 1.00 93.25 89 ARG A CA 1
ATOM 703 C C . ARG A 1 89 ? 13.977 -0.276 -18.920 1.00 93.25 89 ARG A C 1
ATOM 705 O O . ARG A 1 89 ? 14.846 0.541 -19.207 1.00 93.25 89 ARG A O 1
ATOM 712 N N . THR A 1 90 ? 13.238 -0.902 -19.837 1.00 93.62 90 THR A N 1
ATOM 713 C CA . THR A 1 90 ? 13.515 -0.834 -21.286 1.00 93.62 90 THR A CA 1
ATOM 714 C C . THR A 1 90 ? 12.354 -0.331 -22.138 1.00 93.62 90 THR A C 1
ATOM 716 O O . THR A 1 90 ? 12.571 0.064 -23.278 1.00 93.62 90 THR A O 1
ATOM 719 N N . ASN A 1 91 ? 11.126 -0.331 -21.617 1.00 94.19 91 ASN A N 1
ATOM 720 C CA . ASN A 1 91 ? 9.924 -0.064 -22.409 1.00 94.19 91 ASN A CA 1
ATOM 721 C C . ASN A 1 91 ? 8.910 0.745 -21.601 1.00 94.19 91 ASN A C 1
ATOM 723 O O . ASN A 1 91 ? 8.180 0.184 -20.790 1.00 94.19 91 ASN A O 1
ATOM 727 N N . SER A 1 92 ? 8.825 2.043 -21.880 1.00 91.06 92 SER A N 1
ATOM 728 C CA . SER A 1 92 ? 7.927 2.960 -21.177 1.00 91.06 92 SER A CA 1
ATOM 729 C C . SER A 1 92 ? 6.441 2.652 -21.370 1.00 91.06 92 SER A C 1
ATOM 731 O O . SER A 1 92 ? 5.635 3.063 -20.546 1.00 91.06 92 SER A O 1
ATOM 733 N N . SER A 1 93 ? 6.041 1.907 -22.412 1.00 91.94 93 SER A N 1
ATOM 734 C CA . SER A 1 93 ? 4.635 1.496 -22.571 1.00 91.94 93 SER A CA 1
ATOM 735 C C . SER A 1 93 ? 4.189 0.482 -21.510 1.00 91.94 93 SER A C 1
ATOM 737 O O . SER A 1 93 ? 3.001 0.197 -21.395 1.00 91.94 93 SER A O 1
ATOM 739 N N . LEU A 1 94 ? 5.141 -0.102 -20.773 1.00 93.56 94 LEU A N 1
ATOM 740 C CA . LEU A 1 94 ? 4.901 -1.051 -19.687 1.00 93.56 94 LEU A CA 1
ATOM 741 C C . LEU A 1 94 ? 5.028 -0.403 -18.302 1.00 93.56 94 LEU A C 1
ATOM 743 O O . LEU A 1 94 ? 4.855 -1.102 -17.297 1.00 93.56 94 LEU A O 1
ATOM 747 N N . ASP A 1 95 ? 5.297 0.904 -18.230 1.00 93.06 95 ASP A N 1
ATOM 748 C CA . ASP A 1 95 ? 5.353 1.654 -16.974 1.00 93.06 95 ASP A CA 1
ATOM 749 C C . ASP A 1 95 ? 4.011 1.557 -16.255 1.00 93.06 95 ASP A C 1
ATOM 751 O O . ASP A 1 95 ? 2.958 1.693 -16.867 1.00 93.06 95 ASP A O 1
ATOM 755 N N . PHE A 1 96 ? 4.030 1.302 -14.951 1.00 92.44 96 PHE A N 1
ATOM 756 C CA . PHE A 1 96 ? 2.847 1.459 -14.116 1.00 92.44 96 PHE A CA 1
ATOM 757 C C . PHE A 1 96 ? 2.763 2.913 -13.689 1.00 92.44 96 PHE A C 1
ATOM 759 O O . PHE A 1 96 ? 3.534 3.360 -12.839 1.00 92.44 96 PHE A O 1
ATOM 766 N N . ASP A 1 97 ? 1.829 3.638 -14.277 1.00 91.19 97 ASP A N 1
ATOM 767 C CA . ASP A 1 97 ? 1.591 5.056 -14.051 1.00 91.19 97 ASP A CA 1
ATOM 768 C C . ASP A 1 97 ? 0.114 5.325 -13.705 1.00 91.19 97 ASP A C 1
ATOM 770 O O . ASP A 1 97 ? -0.693 4.405 -13.551 1.00 91.19 97 ASP A O 1
ATOM 774 N N . ILE A 1 98 ? -0.242 6.598 -13.552 1.00 90.00 98 ILE A N 1
ATOM 775 C CA . ILE A 1 98 ? -1.600 7.043 -13.223 1.00 90.00 98 ILE A CA 1
ATOM 776 C C . ILE A 1 98 ? -2.614 6.754 -14.339 1.00 90.00 98 ILE A C 1
ATOM 778 O O . ILE A 1 98 ? -3.807 6.669 -14.064 1.00 90.00 98 ILE A O 1
ATOM 782 N N . ASN A 1 99 ? -2.146 6.586 -15.579 1.00 92.88 99 ASN A N 1
ATOM 783 C CA . ASN A 1 99 ? -2.988 6.314 -16.744 1.00 92.88 99 ASN A CA 1
ATOM 784 C C . ASN A 1 99 ? -3.145 4.813 -17.015 1.00 92.88 99 ASN A C 1
ATOM 786 O O . ASN A 1 99 ? -3.924 4.420 -17.881 1.00 92.88 99 ASN A O 1
ATOM 790 N N . THR A 1 100 ? -2.402 3.970 -16.299 1.00 90.56 100 THR A N 1
ATOM 791 C CA . THR A 1 100 ? -2.507 2.522 -16.408 1.00 90.56 100 THR A CA 1
ATOM 792 C C . THR A 1 100 ? -3.903 2.081 -15.998 1.00 90.56 100 THR A C 1
ATOM 794 O O . THR A 1 100 ? -4.310 2.298 -14.854 1.00 90.56 100 THR A O 1
ATOM 797 N N . ASP A 1 101 ? -4.595 1.404 -16.915 1.00 92.50 101 ASP A N 1
ATOM 798 C CA . ASP A 1 101 ? -5.844 0.719 -16.609 1.00 92.50 101 ASP A CA 1
ATOM 799 C C . ASP A 1 101 ? -5.590 -0.354 -15.544 1.00 92.50 101 ASP A C 1
ATOM 801 O O . ASP A 1 101 ? -4.989 -1.403 -15.782 1.00 92.50 101 ASP A O 1
ATOM 805 N N . TYR A 1 102 ? -6.007 -0.033 -14.327 1.00 90.00 102 TYR A N 1
ATOM 806 C CA . TYR A 1 102 ? -5.748 -0.832 -13.145 1.00 90.00 102 TYR A CA 1
ATOM 807 C C . TYR A 1 102 ? -6.725 -1.990 -12.975 1.00 90.00 102 TYR A C 1
ATOM 809 O O . TYR A 1 102 ? -6.492 -2.837 -12.114 1.00 90.00 102 TYR A O 1
ATOM 817 N N . GLU A 1 103 ? -7.797 -2.020 -13.768 1.00 90.50 103 GLU A N 1
ATOM 818 C CA . GLU A 1 103 ? -8.754 -3.124 -13.791 1.00 90.50 103 GLU A CA 1
ATOM 819 C C . GLU A 1 103 ? -8.226 -4.297 -14.619 1.00 90.50 103 GLU A C 1
ATOM 821 O O . GLU A 1 103 ? -8.611 -5.440 -14.382 1.00 90.50 103 GLU A O 1
ATOM 826 N N . THR A 1 104 ? -7.302 -4.030 -15.549 1.00 91.12 104 THR A N 1
ATOM 827 C CA . THR A 1 104 ? -6.710 -5.040 -16.437 1.00 91.12 104 THR A CA 1
ATOM 828 C C . THR A 1 104 ? -5.222 -5.284 -16.201 1.00 91.12 104 THR A C 1
ATOM 830 O O . THR A 1 104 ? -4.711 -6.345 -16.570 1.00 91.12 104 THR A O 1
ATOM 833 N N . ARG A 1 105 ? -4.500 -4.339 -15.578 1.00 90.38 105 ARG A N 1
ATOM 834 C CA . ARG A 1 105 ? -3.058 -4.466 -15.343 1.00 90.38 105 ARG A CA 1
ATOM 835 C C . ARG A 1 105 ? -2.617 -3.891 -14.000 1.00 90.38 105 ARG A C 1
ATOM 837 O O . ARG A 1 105 ? -2.852 -2.733 -13.660 1.00 90.38 105 ARG A O 1
ATOM 844 N N . TRP A 1 106 ? -1.852 -4.680 -13.258 1.00 90.94 106 TRP A N 1
ATOM 845 C CA . TRP A 1 106 ? -1.332 -4.315 -11.940 1.00 90.94 106 TRP A CA 1
ATOM 846 C C . TRP A 1 106 ? 0.047 -4.944 -11.699 1.00 90.94 106 TRP A C 1
ATOM 848 O O . TRP A 1 106 ? 0.395 -5.951 -12.319 1.00 90.94 106 TRP A O 1
ATOM 858 N N . PRO A 1 107 ? 0.851 -4.362 -10.798 1.00 92.44 107 PRO A N 1
ATOM 859 C CA . PRO A 1 107 ? 2.112 -4.958 -10.399 1.00 92.44 107 PRO A CA 1
ATOM 860 C C . PRO A 1 107 ? 1.914 -6.164 -9.465 1.00 92.44 107 PRO A C 1
ATOM 862 O O . PRO A 1 107 ? 0.934 -6.259 -8.724 1.00 92.44 107 PRO A O 1
ATOM 865 N N . VAL A 1 108 ? 2.880 -7.080 -9.506 1.00 91.12 108 VAL A N 1
ATOM 866 C CA . VAL A 1 108 ? 2.946 -8.324 -8.734 1.00 91.12 108 VAL A CA 1
ATOM 867 C C . VAL A 1 108 ? 3.962 -8.187 -7.604 1.00 91.12 108 VAL A C 1
ATOM 869 O O . VAL A 1 108 ? 5.149 -7.965 -7.823 1.00 91.12 108 VAL A O 1
ATOM 872 N N . GLY A 1 109 ? 3.510 -8.363 -6.376 1.00 89.06 109 GLY A N 1
ATOM 873 C CA . GLY A 1 109 ? 4.326 -8.289 -5.163 1.00 89.06 109 GLY A CA 1
ATOM 874 C C . GLY A 1 109 ? 3.773 -9.223 -4.092 1.00 89.06 109 GLY A C 1
ATOM 875 O O . GLY A 1 109 ? 3.433 -10.350 -4.429 1.00 89.06 109 GLY A O 1
ATOM 876 N N . ILE A 1 110 ? 3.706 -8.808 -2.822 1.00 88.44 110 ILE A N 1
ATOM 877 C CA . ILE A 1 110 ? 3.599 -9.762 -1.698 1.00 88.44 110 ILE A CA 1
ATOM 878 C C . ILE A 1 110 ? 2.249 -9.812 -0.962 1.00 88.44 110 ILE A C 1
ATOM 880 O O . ILE A 1 110 ? 1.650 -8.790 -0.636 1.00 88.44 110 ILE A O 1
ATOM 884 N N . GLU A 1 111 ? 1.812 -11.008 -0.572 1.00 87.81 111 GLU A N 1
ATOM 885 C CA . GLU A 1 111 ? 0.658 -11.170 0.318 1.00 87.81 111 GLU A CA 1
ATOM 886 C C . GLU A 1 111 ? 0.939 -10.576 1.715 1.00 87.81 111 GLU A C 1
ATOM 888 O O . GLU A 1 111 ? 2.014 -10.767 2.289 1.00 87.81 111 GLU A O 1
ATOM 893 N N . ARG A 1 112 ? -0.039 -9.862 2.289 1.00 88.12 112 ARG A N 1
ATOM 894 C CA . ARG A 1 112 ? 0.012 -9.339 3.664 1.00 88.12 112 ARG A CA 1
ATOM 895 C C . ARG A 1 112 ? -1.222 -9.797 4.433 1.00 88.12 112 ARG A C 1
ATOM 897 O O . ARG A 1 112 ? -2.337 -9.420 4.083 1.00 88.12 112 ARG A O 1
ATOM 904 N N . LYS A 1 113 ? -1.013 -10.579 5.493 1.00 90.00 113 LYS A N 1
ATOM 905 C CA . LYS A 1 113 ? -2.086 -11.148 6.320 1.00 90.00 113 LYS A CA 1
ATOM 906 C C . LYS A 1 113 ? -2.358 -10.273 7.540 1.00 90.00 113 LYS A C 1
ATOM 908 O O . LYS A 1 113 ? -1.428 -9.837 8.215 1.00 90.00 113 LYS A O 1
ATOM 913 N N . TYR A 1 114 ? -3.638 -10.050 7.824 1.00 89.81 114 TYR A N 1
ATOM 914 C CA . TYR A 1 114 ? -4.122 -9.279 8.966 1.00 89.81 114 TYR A CA 1
ATOM 915 C C . TYR A 1 114 ? -5.190 -10.082 9.701 1.00 89.81 114 TYR A C 1
ATOM 917 O O . TYR A 1 114 ? -6.077 -10.647 9.068 1.00 89.81 114 TYR A O 1
ATOM 925 N N . ILE A 1 115 ? -5.121 -10.102 11.030 1.00 94.12 115 ILE A N 1
ATOM 926 C CA . ILE A 1 115 ? -6.174 -10.653 11.885 1.00 94.12 115 ILE A CA 1
ATOM 927 C C . ILE A 1 115 ? -6.846 -9.471 12.577 1.00 94.12 115 ILE A C 1
ATOM 929 O O . ILE A 1 115 ? -6.187 -8.693 13.273 1.00 94.12 115 ILE A O 1
ATOM 933 N N . LEU A 1 116 ? -8.147 -9.323 12.340 1.00 94.81 116 LEU A N 1
ATOM 934 C CA . LEU A 1 116 ? -8.963 -8.257 12.903 1.00 94.81 116 LEU A CA 1
ATOM 935 C C . LEU A 1 116 ? -10.033 -8.872 13.794 1.00 94.81 116 LEU A C 1
ATOM 937 O O . LEU A 1 116 ? -10.882 -9.626 13.324 1.00 94.81 116 LEU A O 1
ATOM 941 N N . THR A 1 117 ? -10.008 -8.516 15.071 1.00 96.44 117 THR A N 1
ATOM 942 C CA . THR A 1 117 ? -11.003 -8.964 16.044 1.00 96.44 117 THR A CA 1
ATOM 943 C C . THR A 1 117 ? -12.004 -7.846 16.282 1.00 96.44 117 THR A C 1
ATOM 945 O O . THR A 1 117 ? -11.614 -6.734 16.643 1.00 96.44 117 THR A O 1
ATOM 948 N N . VAL A 1 118 ? -13.291 -8.135 16.097 1.00 96.31 118 VAL A N 1
ATOM 949 C CA . VAL A 1 118 ? -14.373 -7.204 16.437 1.00 96.31 118 VAL A CA 1
ATOM 950 C C . VAL A 1 118 ? -14.667 -7.312 17.929 1.00 96.31 118 VAL A C 1
ATOM 952 O O . VAL A 1 118 ? -14.912 -8.402 18.440 1.00 96.31 118 VAL A O 1
ATOM 955 N N . GLY A 1 119 ? -14.655 -6.177 18.619 1.00 95.25 119 GLY A N 1
ATOM 956 C CA . GLY A 1 119 ? -15.037 -6.066 20.024 1.00 95.25 119 GLY A CA 1
ATOM 957 C C . GLY A 1 119 ? -15.972 -4.888 20.268 1.00 95.25 119 GLY A C 1
ATOM 958 O O . GLY A 1 119 ? -16.253 -4.102 19.362 1.00 95.25 119 GLY A O 1
ATOM 959 N N . GLU A 1 120 ? -16.444 -4.770 21.505 1.00 96.06 120 GLU A N 1
ATOM 960 C CA . GLU A 1 120 ? -17.213 -3.624 21.994 1.00 96.06 120 GLU A CA 1
ATOM 961 C C . GLU A 1 120 ? -16.369 -2.773 22.941 1.00 96.06 120 GLU A C 1
ATOM 963 O O . GLU A 1 120 ? -15.605 -3.305 23.748 1.00 96.06 120 GLU A O 1
ATOM 968 N N . ARG A 1 121 ? -16.526 -1.449 22.856 1.00 94.19 121 ARG A N 1
ATOM 969 C CA . ARG A 1 121 ? -15.854 -0.482 23.727 1.00 94.19 121 ARG A CA 1
ATOM 970 C C . ARG A 1 121 ? -16.714 0.773 23.900 1.00 94.19 121 ARG A C 1
ATOM 972 O O . ARG A 1 121 ? -17.344 1.206 22.940 1.00 94.19 121 ARG A O 1
ATOM 979 N N . SER A 1 122 ? -16.682 1.391 25.084 1.00 95.38 122 SER A N 1
ATOM 980 C CA . SER A 1 122 ? -17.234 2.742 25.252 1.00 95.38 122 SER A CA 1
ATOM 981 C C . SER A 1 122 ? -16.310 3.777 24.602 1.00 95.38 122 SER A C 1
ATOM 983 O O . SER A 1 122 ? -15.103 3.800 24.873 1.00 95.38 122 SER A O 1
ATOM 985 N N . LEU A 1 123 ? -16.865 4.611 23.721 1.00 95.12 123 LEU A N 1
ATOM 986 C CA . LEU A 1 123 ? -16.164 5.700 23.040 1.00 95.12 123 LEU A CA 1
ATOM 987 C C . LEU A 1 123 ? -16.944 7.006 23.179 1.00 95.12 123 LEU A C 1
ATOM 989 O O . LEU A 1 123 ? -18.168 7.011 23.148 1.00 95.12 123 LEU A O 1
ATOM 993 N N . ASN A 1 124 ? -16.228 8.122 23.257 1.00 94.75 124 ASN A N 1
ATOM 994 C CA . ASN A 1 124 ? -16.795 9.458 23.134 1.00 94.75 124 ASN A CA 1
ATOM 995 C C . ASN 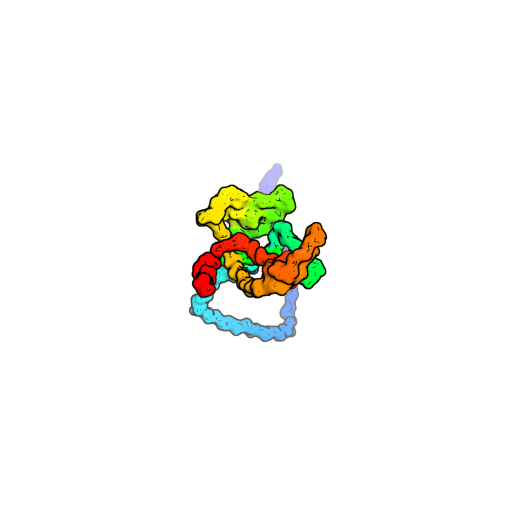A 1 124 ? -15.853 10.266 22.236 1.00 94.75 124 ASN A C 1
ATOM 997 O O . ASN A 1 124 ? -14.701 10.504 22.600 1.00 94.75 124 ASN A O 1
ATOM 1001 N N . LEU A 1 125 ? -16.313 10.579 21.027 1.00 92.88 125 LEU A N 1
ATOM 1002 C CA . LEU A 1 125 ? -15.489 11.183 19.972 1.00 92.88 125 LEU A CA 1
ATOM 1003 C C . LEU A 1 125 ? -15.921 12.615 19.645 1.00 92.88 125 LEU A C 1
ATOM 1005 O O . LEU A 1 125 ? -15.123 13.393 19.131 1.00 92.88 125 LEU A O 1
ATOM 1009 N N . ASP A 1 126 ? -17.174 12.949 19.943 1.00 95.38 126 ASP A N 1
ATOM 1010 C CA . ASP A 1 126 ? -17.851 14.195 19.582 1.00 95.38 126 ASP A CA 1
ATOM 1011 C C . ASP A 1 126 ? -18.605 14.833 20.766 1.00 95.38 126 ASP A C 1
ATOM 1013 O O . ASP A 1 126 ? -19.355 15.791 20.588 1.00 95.38 126 ASP A O 1
ATOM 1017 N N . GLY A 1 127 ? -18.401 14.326 21.985 1.00 94.62 127 GLY A N 1
ATOM 1018 C CA . GLY A 1 127 ? -19.098 14.752 23.197 1.00 94.62 127 GLY A CA 1
ATOM 1019 C C . GLY A 1 127 ? -20.250 13.830 23.607 1.00 94.62 127 GLY A C 1
ATOM 1020 O O . GLY A 1 127 ? -20.683 13.912 24.757 1.00 94.62 127 GLY A O 1
ATOM 1021 N N . ILE A 1 128 ? -20.703 12.918 22.739 1.00 94.94 128 ILE A N 1
ATOM 1022 C CA . ILE A 1 128 ? -21.751 11.932 23.042 1.00 94.94 128 ILE A CA 1
ATOM 1023 C C . ILE A 1 128 ? -21.114 10.567 23.330 1.00 94.94 128 ILE A C 1
ATOM 1025 O O . ILE A 1 128 ? -20.184 10.131 22.652 1.00 94.94 128 ILE A O 1
ATOM 1029 N N . GLU A 1 129 ? -21.602 9.880 24.365 1.00 95.69 129 GLU A N 1
ATOM 1030 C CA . GLU A 1 129 ? -21.104 8.554 24.728 1.00 95.69 129 GLU A CA 1
ATOM 1031 C C . GLU A 1 129 ? -21.758 7.448 23.886 1.00 95.69 129 GLU A C 1
ATOM 1033 O O . GLU A 1 129 ? -22.981 7.330 23.807 1.00 95.69 129 GLU A O 1
ATOM 1038 N N . PHE A 1 130 ? -20.917 6.592 23.312 1.00 94.75 130 PHE A N 1
ATOM 1039 C CA . PHE A 1 130 ? -21.278 5.364 22.615 1.00 94.75 130 PHE A CA 1
ATOM 1040 C C . PHE A 1 130 ? -20.826 4.169 23.464 1.00 94.75 130 PHE A C 1
ATOM 1042 O O . PHE A 1 130 ? -19.715 3.674 23.261 1.00 94.75 130 PHE A O 1
ATOM 1049 N N . PRO A 1 131 ? -21.649 3.679 24.410 1.00 94.31 131 PRO A N 1
ATOM 1050 C CA . PRO A 1 131 ? -21.221 2.683 25.400 1.00 94.31 131 PRO A CA 1
ATOM 1051 C C . PRO A 1 131 ? -20.871 1.312 24.799 1.00 94.31 131 PRO A C 1
ATOM 1053 O O . PRO A 1 131 ? -20.099 0.562 25.392 1.00 94.31 131 PRO A O 1
ATOM 1056 N N . TYR A 1 132 ? -21.401 0.999 23.611 1.00 95.19 132 TYR A N 1
ATOM 1057 C CA . TYR A 1 132 ? -21.235 -0.290 22.926 1.00 95.19 132 TYR A CA 1
ATOM 1058 C C . TYR A 1 132 ? -20.713 -0.119 21.492 1.00 95.19 132 TYR A C 1
ATOM 1060 O O . TYR A 1 132 ? -21.180 -0.781 20.560 1.00 95.19 132 TYR A O 1
ATOM 1068 N N . ALA A 1 133 ? -19.773 0.805 21.278 1.00 94.69 133 ALA A N 1
ATOM 1069 C CA . ALA A 1 133 ? -19.197 1.010 19.955 1.00 94.69 133 ALA A CA 1
ATOM 1070 C C . ALA A 1 133 ? -18.443 -0.247 19.494 1.00 94.69 133 ALA A C 1
ATOM 1072 O O . ALA A 1 133 ? -17.644 -0.821 20.236 1.00 94.69 133 ALA A O 1
ATOM 1073 N N . LYS A 1 134 ? -18.685 -0.668 18.249 1.00 96.12 134 LYS A N 1
ATOM 1074 C CA . LYS A 1 134 ? -17.972 -1.787 17.626 1.00 96.12 134 LYS A CA 1
ATOM 1075 C C . LYS A 1 134 ? -16.629 -1.299 17.098 1.00 96.12 134 LYS A C 1
ATOM 1077 O O . LYS A 1 134 ? -16.580 -0.364 16.302 1.00 96.12 134 LYS A O 1
ATOM 1082 N N . VAL A 1 135 ? -15.545 -1.936 17.525 1.00 96.06 135 VAL A N 1
ATOM 1083 C CA . VAL A 1 135 ? -14.173 -1.548 17.169 1.00 96.06 135 VAL A CA 1
ATOM 1084 C C . VAL A 1 135 ? -13.341 -2.751 16.747 1.00 96.06 135 VAL A C 1
ATOM 1086 O O . VAL A 1 135 ? -13.535 -3.859 17.248 1.00 96.06 135 VAL A O 1
ATOM 1089 N N . PHE A 1 136 ? -12.378 -2.526 15.852 1.00 96.94 136 PHE A N 1
ATOM 1090 C CA . PHE A 1 136 ? -11.378 -3.530 15.494 1.00 96.94 136 PHE A CA 1
ATOM 1091 C C . PHE A 1 136 ? -10.179 -3.448 16.440 1.00 96.94 136 PHE A C 1
ATOM 1093 O O . PHE A 1 136 ? -9.639 -2.368 16.680 1.00 96.94 136 PHE A O 1
ATOM 1100 N N . ASN A 1 137 ? -9.756 -4.595 16.970 1.00 93.62 137 ASN A N 1
ATOM 1101 C CA . ASN A 1 137 ? -8.635 -4.734 17.905 1.00 93.62 137 ASN A CA 1
ATOM 1102 C C . ASN A 1 137 ? -8.733 -3.772 19.104 1.00 93.62 137 ASN A C 1
ATOM 1104 O O . ASN A 1 137 ? -7.740 -3.188 19.531 1.00 93.62 137 ASN A O 1
ATOM 1108 N N . ASN A 1 138 ? -9.951 -3.598 19.633 1.00 93.06 138 ASN A N 1
ATOM 1109 C CA . ASN A 1 138 ? -10.256 -2.760 20.797 1.00 93.06 138 ASN A CA 1
ATOM 1110 C C . ASN A 1 138 ? -9.793 -1.286 20.681 1.00 93.06 138 ASN A C 1
ATOM 1112 O O . ASN A 1 138 ? -9.629 -0.593 21.690 1.00 93.06 138 ASN A O 1
ATOM 1116 N N . SER A 1 139 ? -9.576 -0.788 19.459 1.00 93.06 139 SER A N 1
ATOM 1117 C CA . SER A 1 139 ? -9.037 0.547 19.189 1.00 93.06 139 SER A CA 1
ATOM 1118 C C . SER A 1 139 ? -9.927 1.333 18.234 1.00 93.06 139 SER A C 1
ATOM 1120 O O . SER A 1 139 ? -10.522 0.778 17.310 1.00 93.06 139 SER A O 1
ATOM 1122 N N . TYR A 1 140 ? -9.973 2.648 18.444 1.00 91.88 140 TYR A N 1
ATOM 1123 C CA . TYR A 1 140 ? -10.553 3.593 17.503 1.00 91.88 140 TYR A CA 1
ATOM 1124 C C . TYR A 1 140 ? -9.560 4.734 17.216 1.00 91.88 140 TYR A C 1
ATOM 1126 O O . TYR A 1 140 ? -9.163 5.424 18.157 1.00 91.88 140 TYR A O 1
ATOM 1134 N N . PRO A 1 141 ? -9.182 4.966 15.947 1.00 92.88 141 PRO A N 1
ATOM 1135 C CA . PRO A 1 141 ? -9.428 4.097 14.795 1.00 92.88 141 PRO A CA 1
ATOM 1136 C C . PRO A 1 141 ? -8.836 2.688 14.982 1.00 92.88 141 PRO A C 1
ATOM 1138 O O . PRO A 1 141 ? -7.933 2.473 15.796 1.00 92.88 141 PRO A O 1
ATOM 1141 N N . GLY A 1 142 ? -9.364 1.719 14.231 1.00 92.25 142 GLY A N 1
ATOM 1142 C CA . GLY A 1 142 ? -8.772 0.384 14.150 1.00 92.25 142 GLY A CA 1
ATOM 1143 C C . GLY A 1 142 ? -7.378 0.413 13.499 1.00 92.25 142 GLY A C 1
ATOM 1144 O O . GLY A 1 142 ? -6.965 1.438 12.946 1.00 92.25 142 GLY A O 1
ATOM 1145 N N . PRO A 1 143 ? -6.637 -0.706 13.537 1.00 90.50 143 PRO A N 1
ATOM 1146 C CA . PRO A 1 143 ? -5.313 -0.785 12.927 1.00 90.50 143 PRO A CA 1
ATOM 1147 C C . PRO A 1 143 ? -5.379 -0.543 11.413 1.00 90.50 143 PRO A C 1
ATOM 1149 O O . PRO A 1 143 ? -6.302 -0.987 10.731 1.00 90.50 143 PRO A O 1
ATOM 1152 N N . TRP A 1 144 ? -4.373 0.141 10.870 1.00 87.56 144 TRP A N 1
ATOM 1153 C CA . TRP A 1 144 ? -4.318 0.444 9.442 1.00 87.56 144 TRP A CA 1
ATOM 1154 C C . TRP A 1 144 ? -3.947 -0.798 8.629 1.00 87.56 144 TRP A C 1
ATOM 1156 O O . TRP A 1 144 ? -2.862 -1.365 8.793 1.00 87.56 144 TRP A O 1
ATOM 1166 N N . ILE A 1 145 ? -4.812 -1.181 7.689 1.00 88.69 145 ILE A N 1
ATOM 1167 C CA . ILE A 1 145 ? -4.484 -2.185 6.674 1.00 88.69 145 ILE A CA 1
ATOM 1168 C C . ILE A 1 145 ? -3.647 -1.494 5.600 1.00 88.69 145 ILE A C 1
ATOM 1170 O O . ILE A 1 145 ? -4.137 -0.636 4.867 1.00 88.69 145 ILE A O 1
ATOM 1174 N N . ARG A 1 146 ? -2.371 -1.864 5.505 1.00 86.81 146 ARG A N 1
ATOM 1175 C CA . ARG A 1 146 ? -1.429 -1.254 4.565 1.00 86.81 146 ARG A CA 1
ATOM 1176 C C . ARG A 1 146 ? -1.026 -2.274 3.520 1.00 86.81 146 ARG A C 1
ATOM 1178 O O . ARG A 1 146 ? -0.419 -3.297 3.824 1.00 86.81 146 ARG A O 1
ATOM 1185 N N . LYS A 1 147 ? -1.329 -1.976 2.267 1.00 87.12 147 LYS A N 1
ATOM 1186 C CA . LYS A 1 147 ? -0.916 -2.789 1.129 1.00 87.12 147 LYS A CA 1
ATOM 1187 C C . LYS A 1 147 ? -0.407 -1.891 0.023 1.00 87.12 147 LYS A C 1
ATOM 1189 O O . LYS A 1 147 ? -0.829 -0.745 -0.104 1.00 87.12 147 LYS A O 1
ATOM 1194 N N . CYS A 1 148 ? 0.495 -2.438 -0.771 1.00 87.44 148 CYS A N 1
ATOM 1195 C CA . CYS A 1 148 ? 0.826 -1.854 -2.057 1.00 87.44 148 CYS A CA 1
ATOM 1196 C C . CYS A 1 148 ? -0.052 -2.509 -3.118 1.00 87.44 148 CYS A C 1
ATOM 1198 O O . CYS A 1 148 ? -0.719 -3.508 -2.838 1.00 87.44 148 CYS A O 1
ATOM 1200 N N . ARG A 1 149 ? -0.133 -1.908 -4.302 1.00 74.44 149 ARG A N 1
ATOM 1201 C CA . ARG A 1 149 ? -0.988 -2.429 -5.367 1.00 74.44 149 ARG A CA 1
ATOM 1202 C C . ARG A 1 149 ? -0.540 -3.845 -5.736 1.00 74.44 149 ARG A C 1
ATOM 1204 O O . ARG A 1 149 ? 0.626 -4.038 -6.044 1.00 74.44 149 ARG A O 1
ATOM 1211 N N . LEU A 1 150 ? -1.464 -4.799 -5.665 1.00 60.84 150 LEU A N 1
ATOM 1212 C CA . LEU A 1 150 ? -1.246 -6.230 -5.857 1.00 60.84 150 LEU A CA 1
ATOM 1213 C C . LEU A 1 150 ? -2.551 -6.885 -6.294 1.00 60.84 150 LEU A C 1
ATOM 1215 O O . LEU A 1 150 ? -3.607 -6.472 -5.811 1.00 60.84 150 LEU A O 1
ATOM 1219 N N . VAL A 1 151 ? -2.466 -7.952 -7.090 1.00 42.12 151 VAL A N 1
ATOM 1220 C CA . VAL A 1 151 ? -3.517 -8.976 -7.125 1.00 42.12 151 VAL A CA 1
ATOM 1221 C C . VAL A 1 151 ? -2.961 -10.270 -6.577 1.00 42.12 151 VAL A C 1
ATOM 1223 O O . VAL A 1 151 ? -1.982 -10.814 -7.084 1.00 42.12 151 VAL A O 1
ATOM 1226 N N . HIS A 1 152 ? -3.644 -10.758 -5.557 1.00 40.59 152 HIS A N 1
ATOM 1227 C CA . HIS A 1 152 ? -3.864 -12.175 -5.352 1.00 40.59 152 HIS A CA 1
ATOM 1228 C C . HIS A 1 152 ? -5.216 -12.318 -4.641 1.00 40.59 152 HIS A C 1
ATOM 1230 O O . HIS A 1 152 ? -5.511 -11.480 -3.787 1.00 40.59 152 HIS A O 1
ATOM 1236 N N . ASP A 1 153 ? -6.011 -13.302 -5.066 1.00 41.66 153 ASP A N 1
ATOM 1237 C CA . ASP A 1 153 ? -7.341 -13.806 -4.648 1.00 41.66 153 ASP A CA 1
ATOM 1238 C C . ASP A 1 153 ? -7.843 -13.540 -3.207 1.00 41.66 153 ASP A C 1
ATOM 1240 O O . ASP A 1 153 ? -8.331 -14.426 -2.510 1.00 41.66 153 ASP A O 1
ATOM 1244 N N . MET A 1 154 ? -7.792 -12.303 -2.716 1.00 39.62 154 MET A N 1
ATOM 1245 C CA . MET A 1 154 ? -8.249 -11.977 -1.362 1.00 39.62 154 MET A CA 1
ATOM 1246 C C . MET A 1 154 ? -9.779 -11.860 -1.258 1.00 39.62 154 MET A C 1
ATOM 1248 O O . MET A 1 154 ? -10.288 -11.586 -0.174 1.00 39.62 154 MET A O 1
ATOM 1252 N N . LEU A 1 155 ? -10.515 -12.025 -2.364 1.00 39.88 155 LEU A N 1
ATOM 1253 C CA . LEU A 1 155 ? -11.972 -11.863 -2.395 1.00 39.88 155 LEU A CA 1
ATOM 1254 C C . LEU A 1 155 ? -12.767 -13.156 -2.154 1.00 39.88 155 LEU A C 1
ATOM 1256 O O . LEU A 1 155 ? -13.955 -13.050 -1.866 1.00 39.88 155 LEU A O 1
ATOM 1260 N N . ASP A 1 156 ? -12.140 -14.336 -2.137 1.00 36.69 156 ASP A N 1
ATOM 1261 C CA . ASP A 1 156 ?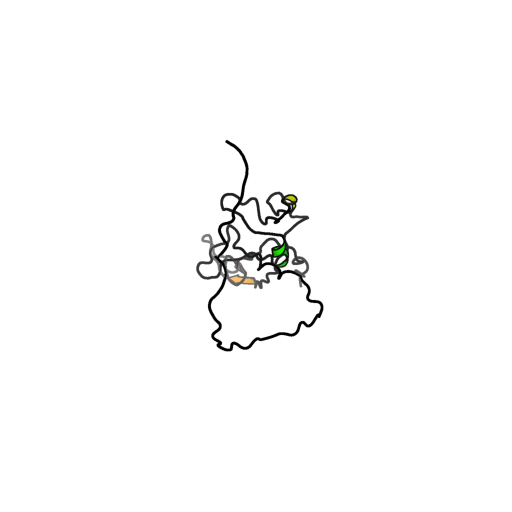 -12.894 -15.600 -2.031 1.00 36.69 156 ASP A CA 1
ATOM 1262 C C . ASP A 1 156 ? -13.054 -16.154 -0.602 1.00 36.69 156 ASP A C 1
ATOM 1264 O O . ASP A 1 156 ? -13.740 -17.152 -0.406 1.00 36.69 156 ASP A O 1
ATOM 1268 N N . HIS A 1 157 ? -12.470 -15.522 0.425 1.00 36.19 157 HIS A N 1
ATOM 1269 C CA . HIS A 1 157 ? -12.460 -16.081 1.793 1.00 36.19 157 HIS A CA 1
ATOM 1270 C C . HIS A 1 157 ? -13.320 -15.345 2.830 1.00 36.19 157 HIS A C 1
ATOM 1272 O O . HIS A 1 157 ? -13.326 -15.731 3.998 1.00 36.19 157 HIS A O 1
ATOM 1278 N N . CYS A 1 158 ? -14.119 -14.347 2.444 1.00 34.62 158 CYS A N 1
ATOM 1279 C CA . CYS A 1 158 ? -15.208 -13.880 3.309 1.00 34.62 158 CYS A CA 1
ATOM 1280 C C . CYS A 1 158 ? -16.449 -14.774 3.135 1.00 34.62 158 CYS A C 1
ATOM 1282 O O . CYS A 1 158 ? -17.505 -14.302 2.713 1.00 34.62 158 CYS A O 1
ATOM 1284 N N . SER A 1 159 ? -16.323 -16.065 3.465 1.00 33.94 159 SER A N 1
ATOM 1285 C CA . SER A 1 159 ? -17.496 -16.908 3.711 1.00 33.94 159 SER A CA 1
ATOM 1286 C C . SER A 1 159 ? -18.141 -16.441 5.011 1.00 33.94 159 SER A C 1
ATOM 1288 O O . SER A 1 159 ? -17.484 -16.359 6.049 1.00 33.94 159 SER A O 1
ATOM 1290 N N . ARG A 1 160 ? -19.416 -16.064 4.923 1.00 35.41 160 ARG A N 1
ATOM 1291 C CA . ARG A 1 160 ? -20.272 -15.871 6.091 1.00 35.41 160 ARG A CA 1
ATOM 1292 C C . ARG A 1 160 ? -20.584 -17.257 6.641 1.00 35.41 160 ARG A C 1
ATOM 1294 O O . ARG A 1 160 ? -21.278 -18.008 5.960 1.00 35.41 160 ARG A O 1
ATOM 1301 N N . ASP A 1 161 ? -20.088 -17.545 7.833 1.00 40.25 161 ASP A N 1
ATOM 1302 C CA . ASP A 1 161 ? -20.717 -18.520 8.725 1.00 40.25 161 ASP A CA 1
ATOM 1303 C C . ASP A 1 161 ? -21.728 -17.790 9.623 1.00 40.25 161 ASP A C 1
ATOM 1305 O O . ASP A 1 161 ? -21.418 -16.652 10.060 1.00 40.25 161 ASP A O 1
#

InterPro domains:
  IPR008972 Cupredoxin [G3DSA:2.60.40.420] (74-149)

Foldseek 3Di:
DDDDDDDDDDDDDDDDDDDDDDDDDPPDDDPPPDDDPPDDDQPPWQKDQDPPQDDPPPDDTDMFTQSVCSNFWHADDDPVDPQFGIAGPPDRVLTDGVPDPLVVDWGAGDDDDDDWDWAFAWDDDPNDIDHGDIATPRDVPHDDDDHDIHDDPPPPPPDDD

Radius of gyration: 31.35 Å; Cα contacts (8 Å, |Δi|>4): 167; chains: 1; bounding box: 88×48×75 Å

pLDDT: mean 72.72, std 22.76, range [33.28, 96.94]